Protein AF-A0A843W582-F1 (afdb_monomer)

Radius of gyration: 17.17 Å; Cα contacts (8 Å, |Δi|>4): 125; chains: 1; bounding box: 38×36×45 Å

pLDDT: mean 88.75, std 8.65, range [51.59, 94.88]

Secondary structure (DSSP, 8-state):
-PPPTT--EE-EEETTEEESTTHHHHHHHHHHHHHHHS-TT---GGGS-HHHHHHHHHHHHTTEE----HHHHHHHHHHHHHHHHHHHHHHIIIIITTS-HHHHHHSPPTTS-HHHHHHHHHHHTSHHHHHHHHHT-

Sequence (137 aa):
MRLEPGNKWNVRIIGGYGVGEHGTNFISRMGIVIRLHCKIWQKFFSKLSEEIKNEIFRDLEIWYCWDRTPQTDKEMLQHMTTMHKGWRGMLKSKHYKGKTFEDAVASVPPGVDPLDWQTMCQKWNTREEQDISERNR

Foldseek 3Di:
DDDDQPDAAEFEFDLLFTDDPCRVVLVVLLLVLCLVLPQLPDQALVPDDVVSLVSSVVSSVNHHDYDDDPVNSVSNSVVSSVSSVVVSVVLCVPQPPPDDLVSSLVRDDPSHDSVSSNVSSVVCPDPVNVVVVVVVD

Mean predicted aligned error: 5.37 Å

Solvent-accessible surface area (backbone atoms only — not comparable to full-atom values): 7960 Å² total; per-residue (Å²): 137,83,80,56,92,91,54,54,48,71,31,50,74,57,87,34,39,44,42,67,98,50,6,65,61,46,48,54,46,49,63,48,45,49,64,75,75,47,60,78,71,67,80,56,57,88,74,51,53,70,65,59,53,49,52,49,51,51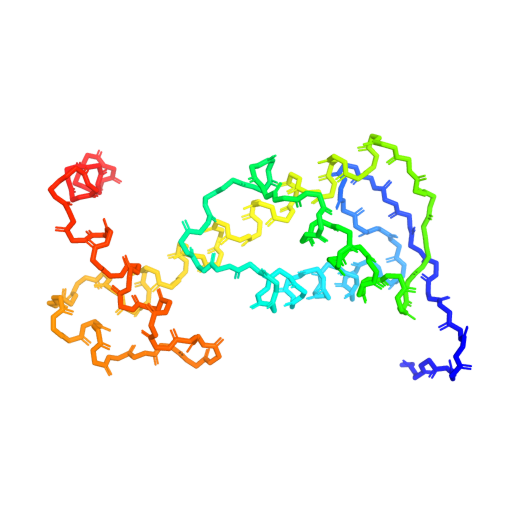,65,48,51,66,52,32,43,59,89,83,44,78,64,47,52,51,29,29,45,52,41,51,32,51,52,51,50,51,52,50,51,51,48,40,62,75,50,38,62,96,51,53,72,67,60,23,56,75,49,63,57,89,97,53,58,64,69,49,48,41,56,39,52,55,57,56,65,33,67,70,49,42,54,55,52,61,77,73,106

Organism: Colocasia esculenta (NCBI:txid4460)

Structure (mmCIF, N/CA/C/O backbone):
data_AF-A0A843W582-F1
#
_entry.id   AF-A0A843W582-F1
#
loop_
_atom_site.group_PDB
_atom_site.id
_atom_site.type_symbol
_atom_site.label_atom_id
_atom_site.label_alt_id
_atom_site.label_comp_id
_atom_site.label_asym_id
_atom_site.label_entity_id
_atom_site.label_seq_id
_atom_site.pdbx_PDB_ins_code
_atom_site.Cartn_x
_atom_site.Cartn_y
_atom_site.Cartn_z
_atom_site.occupancy
_atom_site.B_iso_or_equiv
_atom_site.auth_seq_id
_atom_site.auth_comp_id
_atom_site.auth_asym_id
_atom_site.auth_atom_id
_atom_site.pdbx_PDB_model_num
ATOM 1 N N . MET A 1 1 ? -4.367 -9.937 -23.115 1.00 51.59 1 MET A N 1
ATOM 2 C CA . MET A 1 1 ? -3.078 -10.463 -23.610 1.00 51.59 1 MET A CA 1
ATOM 3 C C . MET A 1 1 ? -2.437 -11.268 -22.487 1.00 51.59 1 MET A C 1
ATOM 5 O O . MET A 1 1 ? -2.349 -10.747 -21.382 1.00 51.59 1 MET A O 1
ATOM 9 N N . ARG A 1 2 ? -2.112 -12.547 -22.708 1.00 56.91 2 ARG A N 1
ATOM 10 C CA . ARG A 1 2 ? -1.512 -13.426 -21.687 1.00 56.91 2 ARG A CA 1
ATOM 11 C C . ARG A 1 2 ? 0.007 -13.378 -21.868 1.00 56.91 2 ARG A C 1
ATOM 13 O O . ARG A 1 2 ? 0.466 -13.572 -22.986 1.00 56.91 2 ARG A O 1
ATOM 20 N N . LEU A 1 3 ? 0.753 -13.058 -20.811 1.00 60.84 3 LEU A N 1
ATOM 21 C CA . LEU A 1 3 ? 2.217 -13.109 -20.831 1.00 60.84 3 LEU A CA 1
ATOM 22 C C . LEU A 1 3 ? 2.675 -14.553 -21.018 1.00 60.84 3 LEU A C 1
ATOM 24 O O . LEU A 1 3 ? 2.175 -15.451 -20.336 1.00 60.84 3 LEU A O 1
ATOM 28 N N . GLU A 1 4 ? 3.624 -14.759 -21.925 1.00 67.50 4 GLU A N 1
ATOM 29 C CA . GLU A 1 4 ? 4.348 -16.023 -21.992 1.00 67.50 4 GLU A CA 1
ATOM 30 C C . GLU A 1 4 ? 5.271 -16.166 -20.771 1.00 67.50 4 GLU A C 1
ATOM 32 O O . GLU A 1 4 ? 5.789 -15.158 -20.274 1.00 67.50 4 GLU A O 1
ATOM 37 N N . PRO A 1 5 ? 5.486 -17.392 -20.264 1.00 57.69 5 PRO A N 1
ATOM 38 C CA . PRO A 1 5 ? 6.403 -17.629 -19.155 1.00 57.69 5 PRO A CA 1
ATOM 39 C C . PRO A 1 5 ? 7.801 -17.071 -19.455 1.00 57.69 5 PRO A C 1
ATOM 41 O O . PRO A 1 5 ? 8.409 -17.426 -20.459 1.00 57.69 5 PRO A O 1
ATOM 44 N N . GLY A 1 6 ? 8.310 -16.202 -18.578 1.00 67.12 6 GLY A N 1
ATOM 45 C CA . GLY A 1 6 ? 9.638 -15.586 -18.711 1.00 67.12 6 GLY A CA 1
ATOM 46 C C . GLY A 1 6 ? 9.656 -14.213 -19.391 1.00 67.12 6 GLY A C 1
ATOM 47 O O . GLY A 1 6 ? 10.648 -13.498 -19.253 1.00 67.12 6 GLY A O 1
ATOM 48 N N . ASN A 1 7 ? 8.563 -13.794 -20.036 1.00 82.62 7 ASN A N 1
ATOM 49 C CA . ASN A 1 7 ? 8.449 -12.443 -20.580 1.00 82.62 7 ASN A CA 1
ATOM 50 C C . ASN A 1 7 ? 7.967 -11.457 -19.509 1.00 82.62 7 ASN A C 1
ATOM 52 O O . ASN A 1 7 ? 7.125 -11.780 -18.670 1.00 82.62 7 ASN A O 1
ATOM 56 N N . LYS A 1 8 ? 8.495 -10.232 -19.562 1.00 89.25 8 LYS A N 1
ATOM 57 C CA . LYS A 1 8 ? 8.097 -9.117 -18.698 1.00 89.25 8 LYS A CA 1
ATOM 58 C C . LYS A 1 8 ? 7.565 -7.976 -19.549 1.00 89.25 8 LYS A C 1
ATOM 60 O O . LYS A 1 8 ? 8.078 -7.702 -20.632 1.00 89.25 8 LYS A O 1
ATOM 65 N N . TRP A 1 9 ? 6.542 -7.297 -19.054 1.00 90.88 9 TRP A N 1
ATOM 66 C CA . TRP A 1 9 ? 6.035 -6.088 -19.684 1.00 90.88 9 TRP A CA 1
ATOM 67 C C . TRP A 1 9 ? 6.941 -4.902 -19.368 1.00 90.88 9 TRP A C 1
ATOM 69 O O . TRP A 1 9 ? 7.173 -4.581 -18.202 1.00 90.88 9 TRP A O 1
ATOM 79 N N . ASN A 1 10 ? 7.412 -4.220 -20.411 1.00 91.81 10 ASN A N 1
ATOM 80 C CA . ASN A 1 10 ? 8.119 -2.957 -20.250 1.00 91.81 10 ASN A CA 1
ATOM 81 C C . ASN A 1 10 ? 7.147 -1.873 -19.782 1.00 91.81 10 ASN A C 1
ATOM 83 O O . ASN A 1 10 ? 6.092 -1.664 -20.387 1.00 91.81 10 ASN A O 1
ATOM 87 N N . VAL A 1 11 ? 7.519 -1.168 -18.719 1.00 93.44 11 VAL A N 1
ATOM 88 C CA . VAL A 1 11 ? 6.764 -0.035 -18.188 1.00 93.44 11 VAL A CA 1
ATOM 89 C C . VAL A 1 11 ? 7.723 1.119 -17.963 1.00 93.44 11 VAL A C 1
ATOM 91 O O . VAL A 1 11 ? 8.801 0.955 -17.396 1.00 93.44 11 VAL A O 1
ATOM 94 N N . ARG A 1 12 ? 7.324 2.316 -18.391 1.00 93.81 12 ARG A N 1
ATOM 95 C CA . ARG A 1 12 ? 8.049 3.537 -18.047 1.00 93.81 12 ARG A CA 1
ATOM 96 C C . ARG A 1 12 ? 7.517 4.067 -16.723 1.00 93.81 12 ARG A C 1
ATOM 98 O O . ARG A 1 12 ? 6.304 4.128 -16.538 1.00 93.81 12 ARG A O 1
ATOM 105 N N . ILE A 1 13 ? 8.411 4.479 -15.830 1.00 94.44 13 ILE A N 1
ATOM 106 C CA . ILE A 1 13 ? 8.042 5.077 -14.544 1.00 94.44 13 ILE A CA 1
ATOM 107 C C . ILE A 1 13 ? 8.214 6.592 -14.624 1.00 94.44 13 ILE A C 1
ATOM 109 O O . ILE A 1 13 ? 9.275 7.080 -15.009 1.00 94.44 13 ILE A O 1
ATOM 113 N N . ILE A 1 14 ? 7.163 7.337 -14.284 1.00 91.88 14 ILE A N 1
ATOM 114 C CA . ILE A 1 14 ? 7.193 8.801 -14.170 1.00 91.88 14 ILE A CA 1
ATOM 115 C C . ILE A 1 14 ? 6.524 9.183 -12.853 1.00 91.88 14 ILE A C 1
ATOM 117 O O . ILE A 1 14 ? 5.347 8.886 -12.657 1.00 91.88 14 ILE A O 1
ATOM 121 N N . GLY A 1 15 ? 7.263 9.814 -11.935 1.00 89.44 15 GLY A N 1
ATOM 122 C CA . GLY A 1 15 ? 6.729 10.224 -10.632 1.00 89.44 15 GLY A CA 1
ATOM 123 C C . GLY A 1 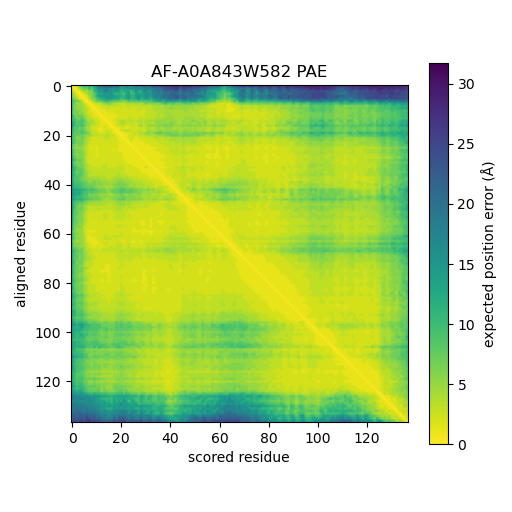15 ? 6.217 9.051 -9.788 1.00 89.44 15 GLY A C 1
ATOM 124 O O . GLY A 1 15 ? 5.290 9.222 -8.998 1.00 89.44 15 GLY A O 1
ATOM 125 N N . GLY A 1 16 ? 6.766 7.850 -9.998 1.00 89.00 16 GLY A N 1
ATOM 126 C CA . GLY A 1 16 ? 6.345 6.615 -9.327 1.00 89.00 16 GLY A CA 1
ATOM 127 C C . GLY A 1 16 ? 5.147 5.897 -9.958 1.00 89.00 16 GLY A C 1
ATOM 128 O O . GLY A 1 16 ? 4.742 4.851 -9.451 1.00 89.00 16 GLY A O 1
ATOM 129 N N . TYR A 1 17 ? 4.596 6.422 -11.057 1.00 90.19 17 TYR A N 1
ATOM 130 C CA . TYR A 1 17 ? 3.481 5.824 -11.792 1.00 90.19 17 TYR A CA 1
ATOM 131 C C . TYR A 1 17 ? 3.989 5.059 -13.010 1.00 90.19 17 TYR A C 1
ATOM 133 O O . TYR A 1 17 ? 4.827 5.565 -13.758 1.00 90.19 17 TYR A O 1
ATOM 141 N N . GLY A 1 18 ? 3.429 3.873 -13.247 1.00 90.69 18 GLY A N 1
ATOM 142 C CA . GLY A 1 18 ? 3.599 3.182 -14.520 1.00 90.69 18 GLY A CA 1
ATOM 143 C C . GLY A 1 18 ? 2.803 3.872 -15.623 1.00 90.69 18 GLY A C 1
ATOM 144 O O . GLY A 1 18 ? 1.594 4.052 -15.489 1.00 90.69 18 GLY A O 1
ATOM 145 N N . VAL A 1 19 ? 3.467 4.231 -16.719 1.00 89.62 19 VAL A N 1
ATOM 146 C CA . VAL A 1 19 ? 2.850 4.840 -17.905 1.00 89.62 19 VAL A CA 1
ATOM 147 C C . VAL A 1 19 ? 3.090 3.991 -19.154 1.00 89.62 19 VAL A C 1
ATOM 149 O O . VAL A 1 19 ? 4.059 3.234 -19.237 1.00 89.62 19 VAL A O 1
ATOM 152 N N . GLY A 1 20 ? 2.201 4.140 -20.137 1.00 87.81 20 GLY A N 1
ATOM 153 C CA . GLY A 1 20 ? 2.200 3.364 -21.379 1.00 87.81 20 GLY A CA 1
ATOM 154 C C . GLY A 1 20 ? 1.144 2.260 -21.383 1.00 87.81 20 GLY A C 1
ATOM 155 O O . GLY A 1 20 ? 0.289 2.202 -20.499 1.00 87.81 20 GLY A O 1
ATOM 156 N N . GLU A 1 21 ? 1.216 1.377 -22.379 1.00 90.31 21 GLU A N 1
ATOM 157 C CA . GLU A 1 21 ? 0.215 0.332 -22.649 1.00 90.31 21 GLU A CA 1
ATOM 158 C C . GLU A 1 21 ? -0.079 -0.566 -21.435 1.00 90.31 21 GLU A C 1
ATOM 160 O O . GLU A 1 21 ? -1.221 -0.953 -21.192 1.00 90.31 21 GLU A O 1
ATOM 165 N N . HIS A 1 22 ? 0.941 -0.858 -20.625 1.00 91.31 22 HIS A N 1
ATOM 166 C CA . HIS A 1 22 ? 0.819 -1.716 -19.443 1.00 91.31 22 HIS A CA 1
ATOM 167 C C . HIS A 1 22 ? 0.795 -0.940 -18.115 1.00 91.31 22 HIS A C 1
ATOM 169 O O . HIS A 1 22 ? 0.787 -1.553 -17.047 1.00 91.31 22 HIS A O 1
ATOM 175 N N . GLY A 1 23 ? 0.740 0.398 -18.159 1.00 91.12 23 GLY A N 1
ATOM 176 C CA . GLY A 1 23 ? 0.802 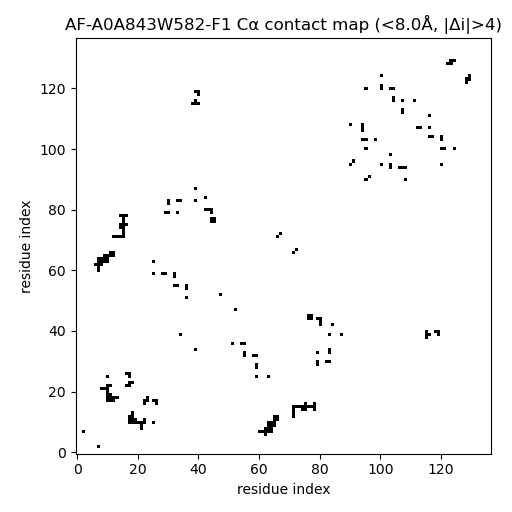1.260 -16.974 1.00 91.12 23 GLY A CA 1
ATOM 177 C C . GLY A 1 23 ? -0.348 1.032 -15.988 1.00 91.12 23 GLY A C 1
ATOM 178 O O . GLY A 1 23 ? -0.122 0.885 -14.789 1.00 91.12 23 GLY A O 1
ATOM 179 N N . THR A 1 24 ? -1.583 0.900 -16.479 1.00 90.88 24 THR A N 1
ATOM 180 C CA . THR A 1 24 ? -2.748 0.624 -15.619 1.00 90.88 24 THR A CA 1
ATOM 181 C C . THR A 1 24 ? -2.630 -0.727 -14.916 1.00 90.88 24 THR A C 1
ATOM 183 O O . THR A 1 24 ? -2.849 -0.808 -13.708 1.00 90.88 24 THR A O 1
ATOM 186 N N . ASN A 1 25 ? -2.220 -1.775 -15.639 1.00 92.69 25 ASN A N 1
ATOM 187 C CA . ASN A 1 25 ? -2.018 -3.108 -15.064 1.00 92.69 25 ASN A CA 1
ATOM 188 C C . ASN A 1 25 ? -0.904 -3.097 -14.012 1.00 92.69 25 ASN A C 1
ATOM 190 O O . ASN A 1 25 ? -1.040 -3.725 -12.959 1.00 92.69 25 ASN A O 1
ATOM 194 N N . PHE A 1 26 ? 0.165 -2.343 -14.273 1.00 94.25 26 PHE A N 1
ATOM 195 C CA . PHE A 1 26 ? 1.253 -2.139 -13.328 1.00 94.25 26 PHE A CA 1
ATOM 196 C C . PHE A 1 26 ? 0.758 -1.489 -12.035 1.00 94.25 26 PHE A C 1
ATOM 198 O O . PHE A 1 26 ? 0.981 -2.038 -10.960 1.00 94.25 26 PHE A O 1
ATOM 205 N N . ILE A 1 27 ? 0.001 -0.390 -12.124 1.00 94.12 27 ILE A N 1
ATOM 206 C CA . ILE A 1 27 ? -0.576 0.289 -10.952 1.00 94.12 27 ILE A CA 1
ATOM 207 C C . ILE A 1 27 ? -1.518 -0.652 -10.189 1.00 94.12 27 ILE A C 1
ATOM 209 O O . ILE A 1 27 ? -1.442 -0.749 -8.962 1.00 94.12 27 ILE A O 1
ATOM 213 N N . SER A 1 28 ? -2.376 -1.406 -10.883 1.00 93.31 28 SER A N 1
ATOM 214 C CA . SER A 1 28 ? -3.217 -2.420 -10.237 1.00 93.31 28 SER A CA 1
ATOM 215 C C . SER A 1 28 ? -2.380 -3.465 -9.497 1.00 93.31 28 SER A C 1
ATOM 217 O O . SER A 1 28 ? -2.707 -3.814 -8.360 1.00 93.31 28 SER A O 1
ATOM 219 N N . ARG A 1 29 ? -1.268 -3.923 -10.089 1.00 94.69 29 ARG A N 1
ATOM 220 C CA . ARG A 1 29 ? -0.349 -4.865 -9.443 1.00 94.69 29 ARG A CA 1
ATOM 221 C C . ARG A 1 29 ? 0.349 -4.248 -8.235 1.00 94.69 29 ARG A C 1
ATOM 223 O O . ARG A 1 29 ? 0.400 -4.918 -7.210 1.00 94.69 29 ARG A O 1
ATOM 230 N N . MET A 1 30 ? 0.798 -2.991 -8.298 1.00 94.75 30 MET A N 1
ATOM 231 C CA . MET A 1 30 ? 1.327 -2.273 -7.128 1.00 94.75 30 MET A CA 1
ATOM 232 C C . MET A 1 30 ? 0.308 -2.318 -5.985 1.00 94.75 30 MET A C 1
ATOM 234 O O . MET A 1 30 ? 0.640 -2.711 -4.872 1.00 94.75 30 MET A O 1
ATOM 238 N N . GLY A 1 31 ? -0.965 -2.030 -6.275 1.00 92.94 31 GLY A N 1
ATOM 239 C CA . GLY A 1 31 ? -2.050 -2.101 -5.296 1.00 92.94 31 GLY A CA 1
ATOM 240 C C . GLY A 1 31 ? -2.259 -3.481 -4.659 1.00 92.94 31 GLY A C 1
ATOM 241 O O . GLY A 1 31 ? -2.715 -3.538 -3.517 1.00 92.94 31 GLY A O 1
ATOM 242 N N . ILE A 1 32 ? -1.949 -4.568 -5.372 1.00 92.75 32 ILE A N 1
ATOM 243 C CA . ILE A 1 32 ? -2.009 -5.949 -4.866 1.00 92.75 32 ILE A CA 1
ATOM 244 C C . ILE A 1 32 ? -0.781 -6.248 -4.006 1.00 92.75 32 ILE A C 1
ATOM 246 O O . ILE A 1 32 ? -0.931 -6.666 -2.863 1.00 92.75 32 ILE A O 1
ATOM 250 N N . VAL A 1 33 ? 0.418 -5.989 -4.531 1.00 93.94 33 VAL A N 1
ATOM 251 C CA . VAL A 1 33 ? 1.700 -6.267 -3.865 1.00 93.94 33 VAL A CA 1
ATOM 252 C C . VAL A 1 33 ? 1.780 -5.536 -2.524 1.00 93.94 33 VAL A C 1
ATOM 254 O O . VAL A 1 33 ? 2.121 -6.136 -1.511 1.00 93.94 33 VAL A O 1
ATOM 257 N N . ILE A 1 34 ? 1.336 -4.279 -2.472 1.00 92.56 34 ILE A N 1
ATOM 258 C CA . ILE A 1 34 ? 1.213 -3.523 -1.219 1.00 92.56 34 ILE A CA 1
ATOM 259 C C . ILE A 1 34 ? 0.404 -4.287 -0.163 1.00 92.56 34 ILE A C 1
ATOM 261 O O . ILE A 1 34 ? 0.778 -4.288 1.000 1.00 92.56 34 ILE A O 1
ATOM 265 N N . ARG A 1 35 ? -0.711 -4.921 -0.534 1.00 90.75 35 ARG A N 1
ATOM 266 C CA . ARG A 1 35 ? -1.593 -5.615 0.424 1.00 90.75 35 ARG A CA 1
ATOM 267 C C . ARG A 1 35 ? -1.070 -6.988 0.829 1.00 90.75 35 ARG A C 1
ATOM 269 O O . ARG A 1 35 ? -1.511 -7.510 1.843 1.00 90.75 35 ARG A O 1
ATOM 276 N N . LEU A 1 36 ? -0.172 -7.563 0.033 1.00 91.31 36 LEU A N 1
ATOM 277 C CA . LEU A 1 36 ? 0.508 -8.814 0.360 1.00 91.31 36 LEU A CA 1
ATOM 278 C C . LEU A 1 36 ? 1.633 -8.578 1.370 1.00 91.31 36 LEU A C 1
ATOM 280 O O . LEU A 1 36 ? 1.759 -9.328 2.331 1.00 91.31 36 LEU A O 1
ATOM 284 N N . HIS A 1 37 ? 2.416 -7.517 1.167 1.00 91.19 37 HIS A N 1
ATOM 285 C CA . HIS A 1 37 ? 3.644 -7.272 1.931 1.00 91.19 37 HIS A CA 1
ATOM 286 C C . HIS A 1 37 ? 3.475 -6.286 3.085 1.00 91.19 37 HIS A C 1
ATOM 288 O O . HIS A 1 37 ? 4.249 -6.304 4.040 1.00 91.19 37 HIS A O 1
ATOM 294 N N . CYS A 1 38 ? 2.491 -5.387 3.012 1.00 91.12 38 CYS A N 1
ATOM 295 C CA . CYS A 1 38 ? 2.297 -4.350 4.018 1.00 91.12 38 CYS A CA 1
ATOM 296 C C . CYS A 1 38 ? 1.055 -4.596 4.867 1.00 91.12 38 CYS A C 1
ATOM 298 O O . CYS A 1 38 ? -0.049 -4.844 4.384 1.00 91.12 38 CYS A O 1
ATOM 300 N N . LYS A 1 39 ? 1.247 -4.409 6.168 1.00 90.62 39 LYS A N 1
ATOM 301 C CA . LYS A 1 39 ? 0.195 -4.436 7.173 1.00 90.62 39 LYS A CA 1
ATOM 302 C C . LYS A 1 39 ? -0.647 -3.171 7.094 1.00 90.62 39 LYS A C 1
ATOM 304 O O . LYS A 1 39 ? -0.122 -2.065 6.950 1.00 90.62 39 LYS A O 1
ATOM 309 N N . ILE A 1 40 ? -1.953 -3.302 7.315 1.00 90.12 40 ILE A N 1
ATOM 310 C CA . ILE A 1 40 ? -2.917 -2.192 7.172 1.00 90.12 40 ILE A CA 1
ATOM 311 C C . ILE A 1 40 ? -2.582 -1.012 8.097 1.00 90.12 40 ILE A C 1
ATOM 313 O O . ILE A 1 40 ? -2.850 0.147 7.777 1.00 90.12 40 ILE A O 1
ATOM 317 N N . TRP A 1 41 ? -1.947 -1.261 9.242 1.00 85.75 41 TRP A N 1
ATOM 318 C CA . TRP A 1 41 ? -1.532 -0.212 10.176 1.00 85.75 41 TRP A CA 1
ATOM 319 C C . TRP A 1 41 ? -0.258 0.539 9.795 1.00 85.75 41 TRP A C 1
ATOM 321 O O . TRP A 1 41 ? 0.042 1.569 10.410 1.00 85.75 41 TRP A O 1
ATOM 331 N N . GLN A 1 42 ? 0.487 0.090 8.786 1.00 88.00 42 GLN A N 1
ATOM 332 C CA . GLN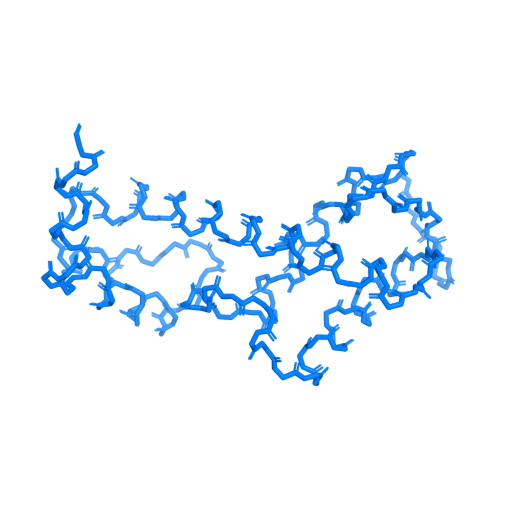 A 1 42 ? 1.709 0.760 8.352 1.00 88.00 42 GLN A CA 1
ATOM 333 C C . GLN A 1 42 ? 1.378 2.060 7.604 1.00 88.00 42 GLN A C 1
ATOM 335 O O . GLN A 1 42 ? 0.851 2.071 6.492 1.00 88.00 42 GLN A O 1
ATOM 340 N N . LYS A 1 43 ? 1.681 3.204 8.233 1.00 82.00 43 LYS A N 1
ATOM 341 C CA . LYS A 1 43 ? 1.350 4.536 7.689 1.00 82.00 43 LYS A CA 1
ATOM 342 C C . LYS A 1 43 ? 2.356 5.043 6.639 1.00 82.00 43 LYS A C 1
ATOM 344 O O . LYS A 1 43 ? 1.961 5.830 5.778 1.00 82.00 43 LYS A O 1
ATOM 349 N N . PHE A 1 44 ? 3.628 4.642 6.722 1.00 83.56 44 PHE A N 1
ATOM 350 C CA . PHE A 1 44 ? 4.725 5.232 5.942 1.00 83.56 44 PHE A CA 1
ATOM 351 C C . PHE A 1 44 ? 5.680 4.165 5.411 1.00 83.56 44 PHE A C 1
ATOM 353 O O . PHE A 1 44 ? 6.341 3.499 6.207 1.00 83.56 44 PHE A O 1
ATOM 360 N N . PHE A 1 45 ? 5.804 4.040 4.087 1.00 89.50 45 PHE A N 1
ATOM 361 C CA . PHE A 1 45 ? 6.656 2.995 3.505 1.00 89.50 45 PHE A CA 1
ATOM 362 C C . PHE A 1 45 ? 8.143 3.333 3.517 1.00 89.50 45 PHE A C 1
ATOM 364 O O . PHE A 1 45 ? 8.977 2.438 3.440 1.00 89.50 45 PHE A O 1
ATOM 371 N N . SER A 1 46 ? 8.497 4.600 3.748 1.00 82.06 46 SER A N 1
ATOM 372 C CA . SER A 1 46 ? 9.882 4.984 4.041 1.00 82.06 46 SER A CA 1
ATOM 373 C C . SER A 1 46 ? 10.449 4.265 5.271 1.00 82.06 46 SER A C 1
ATOM 375 O O . SER A 1 46 ? 11.654 4.045 5.329 1.00 82.06 46 SER A O 1
ATOM 377 N N . LYS A 1 47 ? 9.585 3.872 6.219 1.00 85.69 47 LYS A N 1
ATOM 378 C CA . LYS A 1 47 ? 9.948 3.179 7.463 1.00 85.69 47 LYS A CA 1
ATOM 379 C C . LYS A 1 47 ? 9.895 1.650 7.369 1.00 85.69 47 LYS A C 1
ATOM 381 O O . LYS A 1 47 ? 10.135 0.994 8.377 1.00 85.69 47 LYS A O 1
ATOM 386 N N . LEU A 1 48 ? 9.533 1.080 6.217 1.00 89.38 48 LEU A N 1
ATOM 387 C CA . LEU A 1 48 ? 9.636 -0.368 6.021 1.00 89.38 48 LEU A CA 1
ATOM 388 C C . LEU A 1 48 ? 11.107 -0.787 6.058 1.00 89.38 48 LEU A C 1
ATOM 390 O O . LEU A 1 48 ? 11.980 0.002 5.685 1.00 89.38 48 LEU A O 1
ATOM 394 N N . SER A 1 49 ? 11.366 -2.021 6.488 1.00 92.06 49 SER A N 1
ATOM 395 C CA . SER A 1 49 ? 12.693 -2.614 6.342 1.00 92.06 49 SER A CA 1
ATOM 396 C C . SER A 1 49 ? 13.062 -2.702 4.860 1.00 92.06 49 SER A C 1
ATOM 398 O O . SER A 1 49 ? 12.193 -2.813 3.990 1.00 92.06 49 SER A O 1
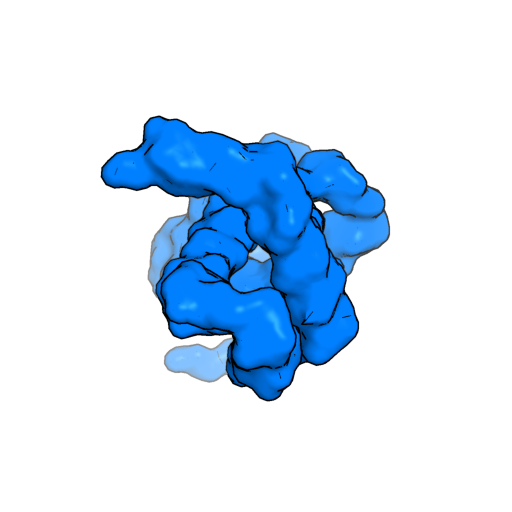ATOM 400 N N . GLU A 1 50 ? 14.360 -2.663 4.567 1.00 92.31 50 GLU A N 1
ATOM 401 C CA . GLU A 1 50 ? 14.844 -2.863 3.197 1.00 92.31 50 GLU A CA 1
ATOM 402 C C . GLU A 1 50 ? 14.478 -4.250 2.660 1.00 92.31 50 GLU A C 1
ATOM 404 O O . GLU A 1 50 ? 14.233 -4.398 1.470 1.00 92.31 50 GLU A O 1
ATOM 409 N N . GLU A 1 51 ? 14.357 -5.250 3.534 1.00 93.31 51 GLU A N 1
ATOM 410 C CA . GLU A 1 51 ? 13.864 -6.584 3.186 1.00 93.31 51 GLU A CA 1
ATOM 411 C C . GLU A 1 51 ? 12.463 -6.530 2.560 1.00 93.31 51 GLU A C 1
ATOM 413 O O . GLU A 1 51 ? 12.306 -6.914 1.403 1.00 93.31 51 GLU A O 1
ATOM 418 N N . ILE A 1 52 ? 11.483 -5.927 3.244 1.00 92.62 52 ILE A N 1
ATOM 419 C CA . ILE A 1 52 ? 10.107 -5.810 2.732 1.00 92.62 52 ILE A CA 1
ATOM 420 C C . ILE A 1 52 ? 10.066 -4.967 1.451 1.00 92.62 52 ILE A C 1
ATOM 422 O O . ILE A 1 52 ? 9.346 -5.288 0.505 1.00 92.62 52 ILE A O 1
ATOM 426 N N . LYS A 1 53 ? 10.841 -3.875 1.386 1.00 93.75 53 LYS A N 1
ATOM 427 C CA . LYS A 1 53 ? 10.921 -3.055 0.163 1.00 93.75 53 LYS A CA 1
ATOM 428 C C . LYS A 1 53 ? 11.436 -3.885 -1.013 1.00 93.75 53 LYS A C 1
ATOM 430 O O . LYS A 1 53 ? 10.871 -3.814 -2.101 1.00 93.75 53 LYS A O 1
ATOM 435 N N . ASN A 1 54 ? 12.472 -4.689 -0.792 1.00 93.06 54 ASN A N 1
ATOM 436 C CA . ASN A 1 54 ? 13.034 -5.559 -1.816 1.00 93.06 54 ASN A CA 1
ATOM 437 C C . ASN A 1 54 ? 12.053 -6.649 -2.251 1.00 93.06 54 ASN A C 1
ATOM 439 O O . ASN A 1 54 ? 11.972 -6.921 -3.445 1.00 93.06 54 ASN A O 1
ATOM 443 N N . GLU A 1 55 ? 11.285 -7.238 -1.336 1.00 94.62 55 GLU A N 1
ATOM 444 C CA . GLU A 1 55 ? 10.235 -8.211 -1.669 1.00 94.62 55 GLU A CA 1
ATOM 445 C C . GLU A 1 55 ? 9.137 -7.597 -2.547 1.00 94.62 55 GL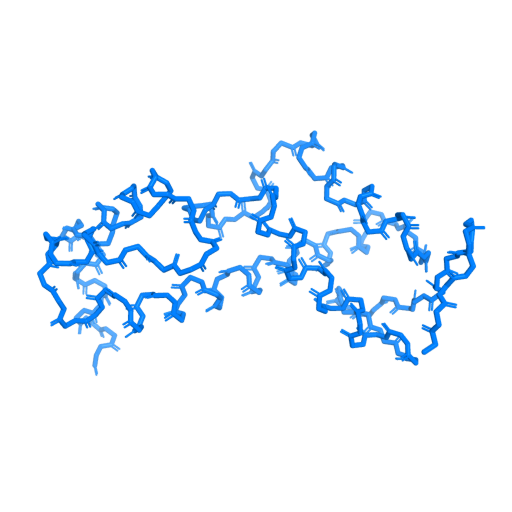U A C 1
ATOM 447 O O . GLU A 1 55 ? 8.782 -8.169 -3.577 1.00 94.62 55 GLU A O 1
ATOM 452 N N . ILE A 1 56 ? 8.680 -6.384 -2.216 1.00 94.88 56 ILE A N 1
ATOM 453 C CA . ILE A 1 56 ? 7.712 -5.631 -3.028 1.00 94.88 56 ILE A CA 1
ATOM 454 C C . ILE A 1 56 ? 8.225 -5.439 -4.460 1.00 94.88 56 ILE A C 1
ATOM 456 O O . ILE A 1 56 ? 7.498 -5.695 -5.424 1.00 94.88 56 ILE A O 1
ATOM 460 N N . PHE A 1 57 ? 9.469 -4.977 -4.622 1.00 94.88 57 PHE A N 1
ATOM 461 C CA . PHE A 1 57 ? 10.031 -4.760 -5.955 1.00 94.88 57 PHE A CA 1
ATOM 462 C C . PHE A 1 57 ? 10.255 -6.071 -6.703 1.00 94.88 57 PHE A C 1
ATOM 464 O O . PHE A 1 57 ? 9.907 -6.140 -7.879 1.00 94.88 57 PHE A O 1
ATOM 471 N N . ARG A 1 58 ? 10.734 -7.124 -6.031 1.00 94.06 58 ARG A N 1
ATOM 472 C CA . ARG A 1 58 ? 10.885 -8.459 -6.629 1.00 94.06 58 ARG A CA 1
ATOM 473 C C . ARG A 1 58 ? 9.561 -8.977 -7.185 1.00 94.06 58 ARG A C 1
ATOM 475 O O . ARG A 1 58 ? 9.528 -9.449 -8.316 1.00 94.06 58 ARG A O 1
ATOM 482 N N . ASP A 1 59 ? 8.463 -8.821 -6.450 1.00 94.81 59 ASP A N 1
ATOM 483 C CA . ASP A 1 59 ? 7.132 -9.252 -6.892 1.00 94.81 59 ASP A CA 1
ATOM 484 C C . ASP A 1 59 ? 6.617 -8.501 -8.127 1.00 94.81 59 ASP A C 1
ATOM 486 O O . ASP A 1 59 ? 5.874 -9.058 -8.947 1.00 94.81 59 ASP A O 1
ATOM 490 N N . LEU A 1 60 ? 6.989 -7.228 -8.269 1.00 94.44 60 LEU A N 1
ATOM 491 C CA . LEU A 1 60 ? 6.711 -6.447 -9.473 1.00 94.44 60 LEU A CA 1
ATOM 492 C C . LEU A 1 60 ? 7.619 -6.882 -10.625 1.00 94.44 60 LEU A C 1
ATOM 494 O O . LEU A 1 60 ? 7.140 -7.064 -11.745 1.00 94.44 60 LEU A O 1
ATOM 498 N N . GLU A 1 61 ? 8.897 -7.125 -10.341 1.00 94.00 61 GLU A N 1
ATOM 499 C CA . GLU A 1 61 ? 9.889 -7.590 -11.308 1.00 94.00 61 GLU A CA 1
ATOM 500 C C . GLU A 1 61 ? 9.564 -8.975 -11.880 1.00 94.00 61 GLU A C 1
ATOM 502 O O . GLU A 1 61 ? 10.101 -9.312 -12.930 1.00 94.00 61 GLU A O 1
ATOM 507 N N . ILE A 1 62 ? 8.683 -9.779 -11.270 1.00 91.94 62 ILE A N 1
ATOM 508 C CA . ILE A 1 62 ? 8.209 -11.043 -11.870 1.00 91.94 62 ILE A CA 1
ATOM 509 C C . ILE A 1 62 ? 7.525 -10.787 -13.221 1.00 91.94 62 ILE A C 1
ATOM 511 O O . ILE A 1 62 ? 7.718 -11.550 -14.165 1.00 91.94 62 ILE A O 1
ATOM 515 N N . TRP A 1 63 ? 6.735 -9.717 -13.318 1.00 90.38 63 TRP A N 1
ATOM 516 C CA . TRP A 1 63 ? 5.843 -9.467 -14.457 1.00 90.38 63 TRP A CA 1
ATOM 517 C C . TRP A 1 63 ? 6.239 -8.244 -15.278 1.00 90.38 63 TRP A C 1
ATOM 519 O O . TRP A 1 63 ? 5.791 -8.097 -16.415 1.00 90.38 63 TRP A O 1
ATOM 529 N N . TYR A 1 64 ? 7.053 -7.360 -14.706 1.00 93.50 64 TYR A N 1
ATOM 530 C CA . TYR A 1 64 ? 7.361 -6.060 -15.277 1.00 93.50 64 TYR A CA 1
ATOM 531 C C . TYR A 1 64 ? 8.858 -5.787 -15.260 1.00 93.50 64 TYR A C 1
ATOM 533 O O . TYR A 1 64 ? 9.583 -6.229 -14.373 1.00 93.50 64 TYR A O 1
ATOM 541 N N . CYS A 1 65 ? 9.315 -5.019 -16.237 1.00 93.12 65 CYS A N 1
ATOM 542 C CA . CYS A 1 65 ? 10.647 -4.439 -16.250 1.00 93.12 65 CYS A CA 1
ATOM 543 C C . CYS A 1 65 ? 10.542 -2.935 -16.498 1.00 93.12 65 CYS A C 1
ATOM 545 O O . CYS A 1 65 ? 9.688 -2.465 -17.251 1.00 93.12 65 CYS A O 1
ATOM 547 N N . TRP A 1 66 ? 11.398 -2.181 -15.820 1.00 93.81 66 TRP A N 1
ATOM 548 C CA . TRP A 1 66 ? 11.500 -0.733 -15.928 1.00 93.81 66 TRP A CA 1
ATOM 549 C C . TRP A 1 66 ? 12.942 -0.307 -15.649 1.00 93.81 66 TRP A C 1
ATOM 551 O O . TRP A 1 66 ? 13.738 -1.095 -15.137 1.00 93.81 66 TRP A O 1
ATOM 561 N N . ASP A 1 67 ? 13.275 0.937 -15.981 1.00 92.50 67 ASP A N 1
ATOM 562 C CA . ASP A 1 67 ? 14.570 1.522 -15.635 1.00 92.50 67 ASP A CA 1
ATOM 563 C C . ASP A 1 67 ? 14.617 1.823 -14.131 1.00 92.50 67 ASP A C 1
ATOM 565 O O . ASP A 1 67 ? 14.030 2.800 -13.653 1.00 92.50 67 ASP A O 1
ATOM 569 N N . ARG A 1 68 ? 15.222 0.908 -13.370 1.00 90.94 68 ARG A N 1
ATOM 570 C CA . ARG A 1 68 ? 15.236 0.948 -11.911 1.00 90.94 68 ARG A CA 1
ATOM 571 C C . ARG A 1 68 ? 16.455 1.714 -11.410 1.00 90.94 68 ARG A C 1
ATOM 573 O O . ARG A 1 68 ? 17.591 1.264 -11.515 1.00 90.94 68 ARG A O 1
ATOM 580 N N . THR A 1 69 ? 16.194 2.850 -10.783 1.00 92.88 69 THR A N 1
ATOM 581 C CA . THR A 1 69 ? 17.176 3.703 -10.112 1.00 92.88 69 THR A CA 1
ATOM 582 C C . THR A 1 69 ? 16.745 3.973 -8.663 1.00 92.88 69 THR A C 1
ATOM 584 O O . THR A 1 69 ? 15.563 3.841 -8.330 1.00 92.88 69 THR A O 1
ATOM 587 N N . PRO A 1 70 ? 17.652 4.434 -7.779 1.00 92.44 70 PRO A N 1
ATOM 588 C CA . PRO A 1 70 ? 17.271 4.831 -6.421 1.00 92.44 70 PRO A CA 1
ATOM 589 C C . PRO A 1 70 ? 16.163 5.896 -6.383 1.00 92.44 70 PRO A C 1
ATOM 591 O O . PRO A 1 70 ? 15.326 5.904 -5.478 1.00 92.44 70 PRO A O 1
ATOM 594 N N . GLN A 1 71 ? 16.134 6.789 -7.378 1.00 92.69 71 GLN A N 1
ATOM 595 C CA . GLN A 1 71 ? 15.105 7.817 -7.487 1.00 92.69 71 GLN A CA 1
ATOM 596 C C . GLN A 1 71 ? 13.748 7.215 -7.875 1.00 92.69 71 GLN A C 1
ATOM 598 O O . GLN A 1 71 ? 12.750 7.527 -7.227 1.00 92.69 71 GLN A O 1
ATOM 603 N N . THR A 1 72 ? 13.698 6.316 -8.864 1.00 92.44 72 THR A N 1
ATOM 604 C CA . THR A 1 72 ? 12.434 5.665 -9.251 1.00 92.44 72 THR A CA 1
ATOM 605 C C . THR A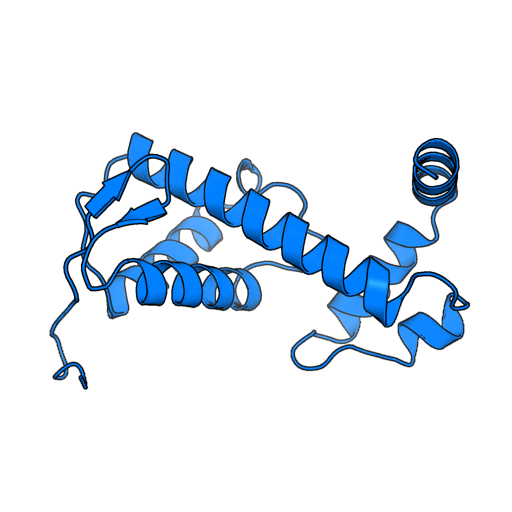 1 72 ? 11.881 4.798 -8.126 1.00 92.44 72 THR A C 1
ATOM 607 O O . THR A 1 72 ? 10.679 4.829 -7.883 1.00 92.44 72 THR A O 1
ATOM 610 N N . ASP A 1 73 ? 12.737 4.090 -7.381 1.00 93.12 73 ASP A N 1
ATOM 611 C CA . ASP A 1 73 ? 12.308 3.288 -6.227 1.00 93.12 73 ASP A CA 1
ATOM 612 C C . ASP A 1 73 ? 11.663 4.168 -5.154 1.00 93.12 73 ASP A C 1
ATOM 614 O O . ASP A 1 73 ? 10.578 3.870 -4.645 1.00 93.12 73 ASP A O 1
ATOM 618 N N . LYS A 1 74 ? 12.300 5.301 -4.841 1.00 92.38 74 LYS A N 1
ATOM 619 C CA . LYS A 1 74 ? 11.766 6.284 -3.896 1.00 92.38 74 LYS A CA 1
ATOM 620 C C . LYS A 1 74 ? 10.403 6.810 -4.344 1.00 92.38 74 LYS A C 1
ATOM 622 O O . LYS A 1 74 ? 9.478 6.853 -3.533 1.00 92.38 74 LYS A O 1
ATOM 627 N N . GLU A 1 75 ? 10.268 7.208 -5.605 1.00 93.88 75 GLU A N 1
ATOM 628 C CA . GLU A 1 75 ? 9.009 7.720 -6.153 1.00 93.88 75 GLU A CA 1
ATOM 629 C C . GLU A 1 75 ? 7.908 6.655 -6.149 1.00 93.88 75 GLU A C 1
ATOM 631 O O . GLU A 1 75 ? 6.778 6.926 -5.739 1.00 93.88 75 GLU A O 1
ATOM 636 N N . MET A 1 76 ? 8.235 5.419 -6.530 1.00 94.69 76 MET A N 1
ATOM 637 C CA . MET A 1 76 ? 7.298 4.301 -6.486 1.00 94.69 76 MET A CA 1
ATOM 638 C C . MET A 1 76 ? 6.821 4.035 -5.059 1.00 94.69 76 MET A C 1
ATOM 640 O O . MET A 1 76 ? 5.617 3.957 -4.832 1.00 94.69 76 MET A O 1
ATOM 644 N N . LEU A 1 77 ? 7.718 3.972 -4.070 1.00 94.25 77 LEU A N 1
ATOM 645 C CA . LEU A 1 77 ? 7.333 3.779 -2.666 1.00 94.25 77 LEU A CA 1
ATOM 646 C C . LEU A 1 77 ? 6.470 4.932 -2.130 1.00 94.25 77 LEU A C 1
ATOM 648 O O . LEU A 1 77 ? 5.556 4.702 -1.329 1.00 94.25 77 LEU A O 1
ATOM 652 N N . GLN A 1 78 ? 6.719 6.1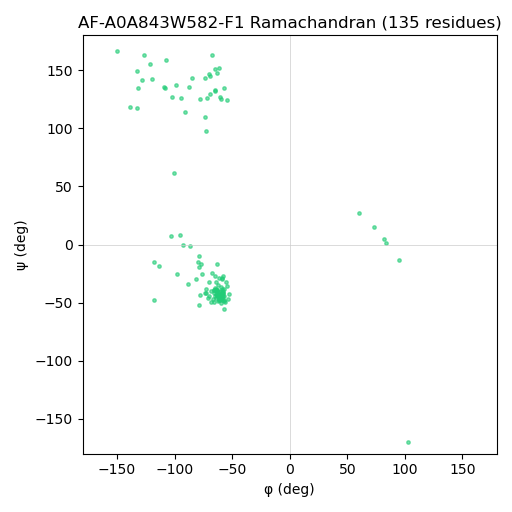69 -2.569 1.00 93.94 78 GLN A N 1
ATOM 653 C CA . GLN A 1 78 ? 5.861 7.315 -2.252 1.00 93.94 78 GLN A CA 1
ATOM 654 C C . GLN A 1 78 ? 4.464 7.147 -2.856 1.00 93.94 78 GLN A C 1
ATOM 656 O O . GLN A 1 78 ? 3.467 7.320 -2.148 1.00 93.94 78 GLN A O 1
ATOM 661 N N . HIS A 1 79 ? 4.377 6.752 -4.127 1.00 93.75 79 HIS A N 1
ATOM 662 C CA . HIS A 1 79 ? 3.101 6.486 -4.782 1.00 93.75 79 HIS A CA 1
ATOM 663 C C . HIS A 1 79 ? 2.340 5.339 -4.095 1.00 93.75 79 HIS A C 1
ATOM 665 O O . HIS A 1 79 ? 1.180 5.503 -3.708 1.00 93.75 79 HIS A O 1
ATOM 671 N N . MET A 1 80 ? 3.014 4.220 -3.821 1.00 94.75 80 MET A N 1
ATOM 672 C CA . MET A 1 80 ? 2.461 3.083 -3.082 1.00 94.75 80 MET A CA 1
ATOM 673 C C . MET A 1 80 ? 1.969 3.480 -1.685 1.00 94.75 80 MET A C 1
ATOM 675 O O . MET A 1 80 ? 0.897 3.053 -1.259 1.00 94.75 80 MET A O 1
ATOM 679 N N . THR A 1 81 ? 2.697 4.353 -0.980 1.00 94.38 81 THR A N 1
ATOM 680 C CA . THR A 1 81 ? 2.248 4.890 0.314 1.00 94.38 81 THR A CA 1
ATOM 681 C C . THR A 1 81 ? 0.912 5.624 0.167 1.00 94.38 81 THR A C 1
ATOM 683 O O . THR A 1 81 ? 0.017 5.457 0.998 1.00 94.38 81 THR A O 1
ATOM 686 N N . THR A 1 82 ? 0.750 6.428 -0.885 1.00 93.25 82 THR A N 1
ATOM 687 C CA . THR A 1 82 ? -0.505 7.136 -1.178 1.00 93.25 82 THR A CA 1
ATOM 688 C C . THR A 1 82 ? -1.636 6.162 -1.503 1.00 93.25 82 THR A C 1
ATOM 690 O O . THR A 1 82 ? -2.723 6.291 -0.939 1.00 93.25 82 THR A O 1
ATOM 693 N N . MET A 1 83 ? -1.378 5.134 -2.319 1.00 93.19 83 MET A N 1
ATOM 694 C CA . MET A 1 83 ? -2.354 4.073 -2.602 1.00 93.19 83 MET A CA 1
ATOM 695 C C . MET A 1 83 ? -2.796 3.348 -1.324 1.00 93.19 83 MET A C 1
ATOM 697 O O . MET A 1 83 ? -3.992 3.151 -1.100 1.00 93.19 83 MET A O 1
ATOM 701 N N . HIS A 1 84 ? -1.845 2.999 -0.454 1.00 94.25 84 HIS A N 1
ATOM 702 C CA . HIS A 1 84 ? -2.119 2.336 0.818 1.00 94.25 84 HIS A CA 1
ATOM 703 C C . HIS A 1 84 ? -2.962 3.216 1.748 1.00 94.25 84 HIS A C 1
ATOM 705 O O . HIS A 1 84 ? -3.941 2.755 2.336 1.00 94.25 84 HIS A O 1
ATOM 711 N N . LYS A 1 85 ? -2.644 4.514 1.843 1.00 92.50 85 LYS A N 1
ATOM 712 C CA . LYS A 1 85 ? -3.456 5.489 2.589 1.00 92.50 85 LYS A CA 1
ATOM 713 C C . LYS A 1 85 ? -4.879 5.586 2.039 1.00 92.50 85 LYS A C 1
ATOM 715 O O . LYS A 1 85 ? -5.819 5.569 2.832 1.00 92.50 85 LYS A O 1
ATOM 720 N N . GLY A 1 86 ? -5.042 5.643 0.717 1.00 92.19 86 GLY A N 1
ATOM 721 C CA . GLY A 1 86 ? -6.354 5.669 0.067 1.00 92.19 86 GLY A CA 1
ATOM 722 C C . GLY A 1 86 ? -7.179 4.419 0.378 1.00 92.19 86 GLY A C 1
ATOM 723 O O . GLY A 1 86 ? -8.337 4.523 0.783 1.00 92.19 86 GLY A O 1
ATOM 724 N N . TRP A 1 87 ? -6.564 3.236 0.289 1.00 92.88 87 TRP A N 1
ATOM 725 C CA . TRP A 1 87 ? -7.208 1.976 0.661 1.00 92.88 87 TRP A CA 1
ATOM 726 C C . TRP A 1 87 ? -7.650 1.963 2.131 1.00 92.88 87 TRP A C 1
ATOM 728 O O . TRP A 1 87 ? -8.808 1.663 2.414 1.00 92.88 87 TRP A O 1
ATOM 738 N N . ARG A 1 88 ? -6.784 2.384 3.062 1.00 92.56 88 ARG A N 1
ATOM 739 C CA . ARG A 1 88 ? -7.124 2.509 4.492 1.00 92.56 88 ARG A CA 1
ATOM 740 C C . ARG A 1 88 ? -8.268 3.489 4.741 1.00 92.56 88 ARG A C 1
ATOM 742 O O . ARG A 1 88 ? -9.138 3.209 5.560 1.00 92.56 88 ARG A O 1
ATOM 749 N N . GLY A 1 89 ? -8.280 4.623 4.040 1.00 91.75 89 GLY A N 1
ATOM 750 C CA . GLY A 1 89 ? -9.366 5.600 4.114 1.00 91.75 89 GLY A CA 1
ATOM 751 C C . GLY A 1 89 ? -10.698 5.013 3.645 1.00 91.75 89 GLY A C 1
ATOM 752 O O . GLY A 1 89 ? -11.714 5.168 4.321 1.00 91.75 89 GLY A O 1
ATOM 753 N N . MET A 1 90 ? -10.680 4.262 2.541 1.00 92.94 90 MET A N 1
ATOM 754 C CA . MET A 1 90 ? -11.849 3.543 2.032 1.00 92.94 90 MET A CA 1
ATOM 755 C C . MET A 1 90 ? -12.352 2.496 3.036 1.00 92.94 90 MET A C 1
ATOM 757 O O . MET A 1 90 ? -13.549 2.466 3.321 1.00 92.94 90 MET A O 1
ATOM 761 N N . LEU A 1 91 ? -11.450 1.712 3.641 1.00 93.31 91 LEU A N 1
ATOM 762 C CA . LEU A 1 91 ? -11.810 0.758 4.693 1.00 93.31 91 LEU A CA 1
ATOM 763 C C . LEU A 1 91 ? -12.442 1.456 5.904 1.00 93.31 91 LEU A C 1
ATOM 765 O O . LEU A 1 91 ? -13.507 1.037 6.356 1.00 93.31 91 LEU A O 1
ATOM 769 N N . LYS A 1 92 ? -11.841 2.555 6.387 1.00 91.00 92 LYS A N 1
ATOM 770 C CA . LYS A 1 92 ? -12.391 3.347 7.500 1.00 91.00 92 LYS A CA 1
ATOM 771 C C . LYS A 1 92 ? -13.799 3.830 7.167 1.00 91.00 92 LYS A C 1
ATOM 773 O O . LYS A 1 92 ? -14.713 3.657 7.965 1.00 91.00 92 LYS A O 1
ATOM 778 N N . SER A 1 93 ? -13.987 4.409 5.982 1.00 90.75 93 SER A N 1
ATOM 779 C CA . SER A 1 93 ? -15.270 4.980 5.571 1.00 90.75 93 SER A CA 1
ATOM 780 C C . SER A 1 93 ? -16.372 3.936 5.410 1.00 90.75 93 SER A C 1
ATOM 782 O O . SER A 1 93 ? -17.513 4.234 5.741 1.00 90.75 93 SER A O 1
ATOM 784 N N . LYS A 1 94 ? -16.060 2.753 4.866 1.00 91.12 94 LYS A N 1
ATOM 785 C CA . LYS A 1 94 ? -17.069 1.727 4.562 1.00 91.12 94 LYS A CA 1
ATOM 786 C C . LYS A 1 94 ? -17.350 0.777 5.722 1.00 91.12 94 LYS A C 1
ATOM 788 O O . LYS A 1 94 ? -18.471 0.299 5.852 1.00 91.12 94 LYS A O 1
ATOM 793 N N . HIS A 1 95 ? -16.338 0.471 6.532 1.00 91.50 95 HIS A N 1
ATOM 794 C CA . HIS A 1 95 ? -16.413 -0.632 7.493 1.00 91.50 95 HIS A CA 1
ATOM 795 C C . HIS A 1 95 ? -16.283 -0.205 8.955 1.00 91.50 95 HIS A C 1
ATOM 797 O O . HIS A 1 95 ? -16.647 -1.001 9.813 1.00 91.50 95 HIS A O 1
ATOM 803 N N . TYR A 1 96 ? -15.822 1.017 9.245 1.00 90.69 96 TYR A N 1
ATOM 804 C CA . TYR A 1 96 ? -15.620 1.500 10.618 1.00 90.69 96 TYR A CA 1
ATOM 805 C C . TYR A 1 96 ? -16.496 2.712 10.969 1.00 90.69 96 TYR A C 1
ATOM 807 O O . TYR A 1 96 ? -17.135 2.745 12.015 1.00 90.69 96 TYR A O 1
ATOM 815 N N . LYS A 1 97 ? -16.542 3.729 10.101 1.00 88.12 97 LYS A N 1
ATOM 816 C CA . LYS A 1 97 ? -17.246 4.990 10.370 1.00 88.12 97 LYS A CA 1
ATOM 817 C C . LYS A 1 97 ? -18.740 4.739 10.602 1.00 88.12 97 LYS A C 1
ATOM 819 O O . LYS A 1 97 ? -19.406 4.156 9.754 1.00 88.12 97 LYS A O 1
ATOM 824 N N . GLY A 1 98 ? -19.257 5.239 11.726 1.00 85.38 98 GLY A N 1
ATOM 825 C CA . GLY A 1 98 ? -20.668 5.101 12.103 1.00 85.38 98 GLY A CA 1
ATOM 826 C C . GLY A 1 98 ? -21.029 3.765 12.756 1.00 85.38 98 GLY A C 1
ATOM 827 O O . GLY A 1 98 ? -22.204 3.544 13.024 1.00 85.38 98 GLY A O 1
ATOM 828 N N . LYS A 1 99 ? -20.049 2.892 13.019 1.00 89.12 99 LYS A N 1
ATOM 829 C CA . LYS A 1 99 ? -20.232 1.646 13.769 1.00 89.12 99 LYS A CA 1
ATOM 830 C C . LYS A 1 99 ? -19.615 1.751 15.162 1.00 89.12 99 LYS A C 1
ATOM 832 O O . LYS A 1 99 ? -18.725 2.574 15.384 1.00 89.12 99 LYS A O 1
ATOM 837 N N . THR A 1 100 ? -20.068 0.897 16.077 1.00 89.94 100 THR A N 1
ATOM 838 C CA . THR A 1 100 ? -19.369 0.664 17.347 1.00 89.94 100 THR A CA 1
ATOM 839 C C . THR A 1 100 ? -18.031 -0.036 17.091 1.00 89.94 100 THR A C 1
ATOM 841 O O . THR A 1 100 ? -17.794 -0.582 16.006 1.00 89.94 100 THR A O 1
ATOM 844 N N . PHE A 1 101 ? -17.132 -0.011 18.076 1.00 89.75 101 PHE A N 1
ATOM 845 C CA . PHE A 1 101 ? -15.855 -0.714 17.970 1.00 89.75 101 PHE A CA 1
ATOM 846 C C . PHE A 1 101 ? -16.076 -2.225 17.794 1.00 89.75 101 PHE A C 1
ATOM 848 O O . PHE A 1 101 ? -15.455 -2.842 16.928 1.00 89.75 101 PHE A O 1
ATOM 855 N N . GLU A 1 102 ? -17.010 -2.793 18.554 1.00 91.75 102 GLU A N 1
ATOM 856 C CA . GLU A 1 102 ? -17.380 -4.206 18.543 1.00 91.75 102 GLU A CA 1
ATOM 857 C C . GLU A 1 102 ? -17.928 -4.626 17.171 1.00 91.75 102 GLU A C 1
ATOM 859 O O . GLU A 1 102 ? -17.433 -5.588 16.576 1.00 91.75 102 GLU A O 1
ATOM 864 N N . ASP A 1 103 ? -18.871 -3.856 16.617 1.00 91.81 103 ASP A N 1
ATOM 865 C CA . ASP A 1 103 ? -19.454 -4.128 15.296 1.00 91.81 103 ASP A CA 1
ATOM 866 C C . ASP A 1 103 ? -18.416 -4.008 14.176 1.00 91.81 103 ASP A C 1
ATOM 868 O O . ASP A 1 103 ? -18.441 -4.759 13.195 1.00 91.81 103 ASP A O 1
ATOM 872 N N . ALA A 1 104 ? -17.496 -3.045 14.291 1.00 92.25 104 ALA A N 1
ATOM 873 C CA . ALA A 1 104 ? -16.441 -2.868 13.307 1.00 92.25 104 ALA A CA 1
ATOM 874 C C . ALA A 1 104 ? -15.469 -4.053 13.321 1.00 92.25 104 ALA A C 1
ATOM 876 O O . ALA A 1 104 ? -15.171 -4.588 12.254 1.00 92.25 104 ALA A O 1
ATOM 877 N N . VAL A 1 105 ? -15.016 -4.497 14.499 1.00 93.19 105 VAL A N 1
ATOM 878 C CA . VAL A 1 105 ? -14.094 -5.638 14.643 1.00 93.19 105 VAL A CA 1
ATOM 879 C C . VAL A 1 105 ? -14.736 -6.942 14.165 1.00 93.19 105 VAL A C 1
ATOM 881 O O . VAL A 1 105 ? -14.070 -7.720 13.484 1.00 93.19 105 VAL A O 1
ATOM 884 N N . ALA A 1 106 ? -16.026 -7.157 14.443 1.00 91.94 106 ALA A N 1
ATOM 885 C CA . ALA A 1 106 ? -16.761 -8.334 13.974 1.00 91.94 106 ALA A CA 1
ATOM 886 C C . ALA A 1 106 ? -16.957 -8.361 12.442 1.00 91.94 106 ALA A C 1
ATOM 888 O O . ALA A 1 106 ? -17.109 -9.425 11.845 1.00 91.94 106 ALA A O 1
ATOM 889 N N . SER A 1 107 ? -16.926 -7.198 11.785 1.00 90.56 107 SER A N 1
ATOM 890 C CA . SER A 1 107 ? -17.175 -7.031 10.349 1.00 90.56 107 SER A CA 1
ATOM 891 C C . SER A 1 107 ? -15.872 -6.897 9.539 1.00 90.56 107 SER A C 1
ATOM 893 O O . SER A 1 107 ? -15.664 -5.881 8.863 1.00 90.56 107 SER A O 1
ATOM 895 N N . VAL A 1 108 ? -15.009 -7.920 9.565 1.00 93.12 108 VAL A N 1
ATOM 896 C CA . VAL A 1 108 ? -13.727 -7.926 8.828 1.00 93.12 108 VAL A CA 1
ATOM 897 C C . VAL A 1 108 ? -13.956 -7.773 7.308 1.00 93.12 108 VAL A C 1
ATOM 899 O O . VAL A 1 108 ? -14.704 -8.557 6.718 1.00 93.12 108 VAL A O 1
ATOM 902 N N . PRO A 1 109 ? -13.332 -6.784 6.637 1.00 93.19 109 PRO A N 1
ATOM 903 C CA . PRO A 1 109 ? -13.454 -6.616 5.190 1.00 93.19 109 PRO A CA 1
ATOM 904 C C . PRO A 1 109 ? -12.876 -7.809 4.400 1.00 93.19 109 PRO A C 1
ATOM 906 O O . PRO A 1 109 ? -11.865 -8.381 4.808 1.00 93.19 109 PRO A O 1
ATOM 909 N N . PRO A 1 110 ? -13.431 -8.159 3.224 1.00 89.62 110 PRO A N 1
ATOM 910 C CA . PRO A 1 110 ? -12.856 -9.204 2.379 1.00 89.62 110 PRO A CA 1
ATOM 911 C C . PRO A 1 110 ? -11.399 -8.911 1.991 1.00 89.62 110 PRO A C 1
ATOM 913 O O . PRO A 1 110 ? -11.068 -7.797 1.579 1.00 89.62 110 PRO A O 1
ATOM 916 N N . GLY A 1 111 ? -10.537 -9.927 2.086 1.00 85.06 111 GLY A N 1
ATOM 917 C CA . GLY A 1 111 ? -9.115 -9.815 1.741 1.00 85.06 111 GLY A CA 1
ATOM 918 C C . GLY A 1 111 ? -8.273 -9.033 2.755 1.00 85.06 111 GLY A C 1
ATOM 919 O O . GLY A 1 111 ? -7.160 -8.627 2.429 1.00 85.06 111 GLY A O 1
ATOM 920 N N . VAL A 1 112 ? -8.802 -8.797 3.956 1.00 90.94 112 VAL A N 1
ATOM 921 C CA . VAL A 1 112 ? -8.078 -8.223 5.091 1.00 90.94 112 VAL A CA 1
ATOM 922 C C . VAL A 1 112 ? -7.854 -9.306 6.142 1.00 90.94 112 VAL A C 1
ATOM 924 O O . VAL A 1 112 ? -8.780 -10.036 6.489 1.00 90.94 112 VAL A O 1
ATOM 927 N N . ASP A 1 113 ? -6.634 -9.385 6.668 1.00 91.19 113 ASP A N 1
ATOM 928 C CA . ASP A 1 113 ? -6.332 -10.250 7.803 1.00 91.19 113 ASP A CA 1
ATOM 929 C C . ASP A 1 113 ? -7.091 -9.782 9.071 1.00 91.19 113 ASP A C 1
ATOM 931 O O . ASP A 1 113 ? -7.080 -8.584 9.383 1.00 91.19 113 ASP A O 1
ATOM 935 N N . PRO A 1 114 ? -7.772 -10.682 9.810 1.00 92.62 114 PRO A N 1
ATOM 936 C CA . PRO A 1 114 ? -8.551 -10.305 10.991 1.00 92.62 114 PRO A CA 1
ATOM 937 C C . PRO A 1 114 ? -7.738 -9.628 12.101 1.00 92.62 114 PRO A C 1
ATOM 939 O O . PRO A 1 114 ? -8.238 -8.698 12.738 1.00 92.62 114 PRO A O 1
ATOM 942 N N . LEU A 1 115 ? -6.489 -10.049 12.326 1.00 91.94 115 LEU A N 1
ATOM 943 C CA . LEU A 1 115 ? -5.620 -9.458 13.346 1.00 91.94 115 LEU A CA 1
ATOM 944 C C . LEU A 1 115 ? -5.148 -8.063 12.906 1.00 91.94 115 LEU A C 1
ATOM 946 O O . LEU A 1 115 ? -5.122 -7.119 13.709 1.00 91.94 115 LEU A O 1
ATOM 950 N N . ASP A 1 116 ? -4.866 -7.909 11.608 1.00 92.69 116 ASP A N 1
ATOM 951 C CA . ASP A 1 116 ? -4.615 -6.618 10.963 1.00 92.69 116 ASP A CA 1
ATOM 952 C C . ASP A 1 116 ? -5.773 -5.644 11.115 1.00 92.69 116 ASP A C 1
ATOM 954 O O . ASP A 1 116 ? -5.570 -4.472 11.463 1.00 92.69 116 ASP A O 1
ATOM 958 N N . TRP A 1 117 ? -6.990 -6.138 10.916 1.00 94.88 117 TRP A N 1
ATOM 959 C CA . TRP A 1 117 ? -8.201 -5.357 11.091 1.00 94.88 117 TRP A CA 1
ATOM 960 C C . TRP A 1 117 ? -8.427 -4.945 12.540 1.00 94.88 117 TRP A C 1
ATOM 962 O O . TRP A 1 117 ? -8.614 -3.758 12.808 1.00 94.88 117 TRP A O 1
ATOM 972 N N . GLN A 1 118 ? -8.340 -5.885 13.483 1.00 93.88 118 GLN A N 1
ATOM 973 C CA . GLN A 1 118 ? -8.535 -5.610 14.905 1.00 93.88 118 GLN A CA 1
ATOM 974 C C . GLN A 1 118 ? -7.564 -4.533 15.405 1.00 93.88 118 GLN A C 1
ATOM 976 O O . GLN A 1 118 ? -7.981 -3.549 16.021 1.00 93.88 118 GLN A O 1
ATOM 981 N N . THR A 1 119 ? -6.280 -4.670 15.072 1.00 93.31 119 THR A N 1
ATOM 982 C CA . THR A 1 119 ? -5.240 -3.687 15.414 1.00 93.31 119 THR A CA 1
ATOM 983 C C . THR A 1 119 ? -5.553 -2.307 14.830 1.00 93.31 119 THR A C 1
ATOM 985 O O . THR A 1 119 ? -5.323 -1.272 15.462 1.00 93.31 119 THR A O 1
ATOM 988 N N . MET A 1 120 ? -6.091 -2.263 13.610 1.00 93.12 120 MET A N 1
ATOM 989 C CA . MET A 1 120 ? -6.493 -1.017 12.963 1.00 93.12 120 MET A CA 1
ATOM 990 C C . MET A 1 120 ? -7.714 -0.367 13.609 1.00 93.12 120 MET A C 1
ATOM 992 O O . MET A 1 120 ? -7.689 0.841 13.849 1.00 93.12 120 MET A O 1
ATOM 996 N N . CYS A 1 121 ? -8.745 -1.146 13.937 1.00 93.12 121 CYS A N 1
ATOM 997 C CA . CYS A 1 121 ? -9.909 -0.666 14.676 1.00 93.12 121 CYS A CA 1
ATOM 998 C C . CYS A 1 121 ? -9.498 -0.093 16.034 1.00 93.12 121 CYS A C 1
ATOM 1000 O O . CYS A 1 121 ? -9.943 0.995 16.385 1.00 93.12 121 CYS A O 1
ATOM 1002 N N . GLN A 1 122 ? -8.591 -0.758 16.761 1.00 92.75 122 GLN A N 1
ATOM 1003 C CA . GLN A 1 122 ? -8.076 -0.257 18.042 1.00 92.75 122 GLN A CA 1
ATOM 1004 C C . GLN A 1 122 ? -7.390 1.100 17.873 1.00 92.75 122 GLN A C 1
ATOM 1006 O O . GLN A 1 122 ? -7.632 2.019 18.650 1.00 92.75 122 GLN A O 1
ATOM 1011 N N . LYS A 1 123 ? -6.576 1.252 16.819 1.00 89.94 123 LYS A N 1
ATOM 1012 C CA . LYS A 1 123 ? -5.916 2.524 16.499 1.00 89.94 123 LYS A CA 1
ATOM 1013 C C . LYS A 1 123 ? -6.909 3.635 16.170 1.00 89.94 123 LYS A C 1
ATOM 1015 O O . LYS A 1 123 ? -6.677 4.763 16.571 1.00 89.94 123 LYS A O 1
ATOM 1020 N N . TRP A 1 124 ? -7.989 3.352 15.445 1.00 90.50 124 TRP A N 1
ATOM 1021 C CA . TRP A 1 124 ? -9.015 4.362 15.153 1.00 90.50 124 TRP A CA 1
ATOM 1022 C C . TRP A 1 124 ? -9.952 4.655 16.323 1.00 90.50 124 TRP A C 1
ATOM 1024 O O . TRP A 1 124 ? -10.636 5.677 16.291 1.00 90.50 124 TRP A O 1
ATOM 1034 N N . ASN A 1 125 ? -9.994 3.781 17.326 1.00 89.44 125 ASN A N 1
ATOM 1035 C CA . ASN A 1 125 ? -10.780 3.980 18.537 1.00 89.44 125 ASN A CA 1
ATOM 1036 C C . ASN A 1 125 ? -10.023 4.771 19.614 1.00 89.44 125 ASN A C 1
ATOM 1038 O O . ASN A 1 125 ? -10.568 5.031 20.683 1.00 89.44 125 ASN A O 1
ATOM 1042 N N . THR A 1 126 ? -8.767 5.160 19.366 1.00 88.00 126 THR A N 1
ATOM 1043 C CA . THR A 1 126 ? -8.051 6.044 20.287 1.00 88.00 126 THR A CA 1
ATOM 1044 C C . THR A 1 126 ? -8.657 7.443 20.255 1.00 88.00 126 THR A C 1
ATOM 1046 O O . THR A 1 126 ? -9.069 7.941 19.205 1.00 88.00 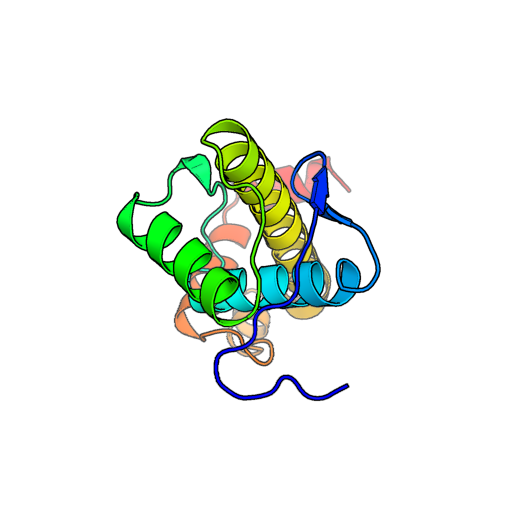126 THR A O 1
ATOM 1049 N N . ARG A 1 127 ? -8.660 8.107 21.415 1.00 81.75 127 ARG A N 1
ATOM 1050 C CA . ARG A 1 127 ? -9.210 9.459 21.565 1.00 81.75 127 ARG A CA 1
ATOM 1051 C C . ARG A 1 127 ? -8.554 10.470 20.620 1.00 81.75 127 ARG A C 1
ATOM 1053 O O . ARG A 1 127 ? -9.241 11.274 20.016 1.00 81.75 127 ARG A O 1
ATOM 1060 N N . GLU A 1 128 ? -7.246 10.355 20.406 1.00 81.56 128 GLU A N 1
ATOM 1061 C CA . GLU A 1 128 ? -6.503 11.204 19.466 1.00 81.56 128 GLU A CA 1
ATOM 1062 C C . GLU A 1 128 ? -7.048 11.110 18.027 1.00 81.56 128 GLU A C 1
ATOM 1064 O O . GLU A 1 128 ? -7.260 12.121 17.361 1.00 81.56 128 GLU A O 1
ATOM 1069 N N . GLU A 1 129 ? -7.304 9.898 17.531 1.00 80.50 129 GLU A N 1
ATOM 1070 C CA . GLU A 1 129 ? -7.804 9.693 16.166 1.00 80.50 129 GLU A CA 1
ATOM 1071 C C . GLU A 1 129 ? -9.300 10.031 16.038 1.00 80.50 129 GLU A C 1
ATOM 1073 O O . GLU A 1 129 ? -9.753 10.392 14.945 1.00 80.50 129 GLU A O 1
ATOM 1078 N N . GLN A 1 130 ? -10.057 9.954 17.138 1.00 76.12 130 GLN A N 1
ATOM 1079 C CA . GLN A 1 130 ? -11.431 10.457 17.223 1.00 76.12 130 GLN A CA 1
ATOM 1080 C C . GLN A 1 130 ? -11.454 11.990 17.161 1.00 76.12 130 GLN A C 1
ATOM 1082 O O . GLN A 1 130 ? -12.114 12.534 16.277 1.00 76.12 130 GLN A O 1
ATOM 1087 N N . ASP A 1 131 ? -10.636 12.675 17.965 1.00 77.06 131 ASP A N 1
ATOM 1088 C CA . ASP A 1 131 ? -10.518 14.140 17.976 1.00 77.06 131 ASP A CA 1
ATOM 1089 C C . ASP A 1 131 ? -10.098 14.682 16.595 1.00 77.06 131 ASP A C 1
ATOM 1091 O O . ASP A 1 131 ? -10.648 15.666 16.096 1.00 77.06 131 ASP A O 1
ATOM 1095 N N . ILE A 1 132 ? -9.146 14.022 15.921 1.00 77.19 132 ILE A N 1
ATOM 1096 C CA . ILE A 1 132 ? -8.748 14.368 14.544 1.00 77.19 132 ILE A CA 1
ATOM 1097 C C . ILE A 1 132 ? -9.913 14.163 13.567 1.00 77.19 132 ILE A C 1
ATOM 1099 O O . ILE A 1 132 ? -10.083 14.942 12.628 1.00 77.19 132 ILE A O 1
ATOM 1103 N N . SER A 1 133 ? -10.706 13.105 13.743 1.00 68.31 133 SER A N 1
ATOM 1104 C CA . SER A 1 133 ? -11.856 12.838 12.878 1.00 68.31 133 SER A CA 1
ATOM 1105 C C . SER A 1 133 ? -12.995 13.834 13.089 1.00 68.31 133 SER A C 1
ATOM 1107 O O . SER A 1 133 ? -13.708 14.110 12.128 1.00 68.31 133 SER A O 1
ATOM 1109 N N . GLU A 1 134 ? -13.179 14.343 14.307 1.00 70.44 134 GLU A N 1
ATOM 1110 C CA . GLU A 1 134 ? -14.180 15.362 14.639 1.00 70.44 134 GLU A CA 1
ATOM 1111 C C . GLU A 1 134 ? -13.786 16.737 14.100 1.00 70.44 134 GLU A C 1
ATOM 1113 O O . GLU A 1 134 ? -14.618 17.421 13.516 1.00 70.44 134 GLU A O 1
ATOM 1118 N N . ARG A 1 135 ? -12.504 17.110 14.205 1.00 71.31 135 ARG A N 1
ATOM 1119 C CA . ARG A 1 135 ? -11.976 18.377 13.661 1.00 71.31 135 ARG A CA 1
ATOM 1120 C C . ARG A 1 135 ? -12.032 18.471 12.136 1.00 71.31 135 ARG A C 1
ATOM 1122 O O . ARG A 1 135 ? -12.065 19.571 11.602 1.00 71.31 135 ARG A O 1
ATOM 1129 N N . ASN A 1 136 ? -11.988 17.332 11.446 1.00 63.06 136 ASN A N 1
ATOM 1130 C CA . ASN A 1 136 ? -12.026 17.245 9.982 1.00 63.06 136 ASN A CA 1
ATOM 1131 C C . ASN A 1 136 ? -13.442 16.991 9.426 1.00 63.06 136 ASN A C 1
ATOM 1133 O O . ASN A 1 136 ? -13.572 16.659 8.244 1.00 63.06 136 ASN A O 1
ATOM 1137 N N . ARG A 1 137 ? -14.475 17.041 10.276 1.00 56.72 137 ARG A N 1
ATOM 1138 C CA . ARG A 1 137 ? -15.876 16.852 9.889 1.00 56.72 137 ARG A CA 1
ATOM 1139 C C . ARG A 1 137 ? -16.503 18.171 9.457 1.00 56.72 137 ARG A C 1
ATOM 1141 O O . ARG A 1 137 ? -17.317 18.097 8.512 1.00 56.72 137 ARG A O 1
#